Protein AF-A0A5S4T890-F1 (afdb_monomer_lite)

Sequence (167 aa):
SQRSALDNLPEHPVLVKSIVTGDLSRAIASHYGVETVETLTGFKNICGKANEYEVTKAKSYLFGYEESIGFCYGTFVRDKDAVSASMMVVEMAAYYKERGQTLLDVLENIYTTFGYYNERQIALELEGVEGQERIARIMNDFRQRPLKAVADMTLQTTIDFKEGYQE

pLDDT: mean 94.14, std 5.99, range [45.72, 98.25]

Radius of gyration: 19.22 Å; chains: 1; bounding box: 42×39×54 Å

Secondary structure (DSSP, 8-state):
-HHHHTT-PPSSEEEEEETTS-SHHHHHHHHTTPEEEEE-SSHHHHHHHHHHHHHH-S-EEEEEEETTTEEEETTS-SS--HHHHHHHHHHHHHHHHTTT--HHHHHHHHHHHH-------------HHHHHHHHHHHHHHHHHS---EETTEEP-----GGG-S--

Foldseek 3Di:
DVCLVVVNQDPAAEEEEEPQADCLVVLVCVVSVYHYHYFHDDLCGVLVVVVVCVVVVPHFYAWYDYPVQFIDGGNPDSGGDPPVVVVVVVVVQVVVVVVVDGVVNVVVVSCVVRNDTDDDDDDDDADDPVRVVVVVVVVVCCVVPPDQADDPGGDDDDDDCPVHDDD

InterPro domains:
  IPR005846 Alpha-D-phosphohexomutase, alpha/beta/alpha domain III [PF02880] (9-113)
  IPR016055 Alpha-D-phosphohexomutase, alpha/beta/alpha I/II/III [SSF53738] (15-117)

Organism: Streptococcus pyogenes (NCBI:txid1314)

Structure (mmCIF, N/CA/C/O backbone):
data_AF-A0A5S4T890-F1
#
_entry.id   AF-A0A5S4T890-F1
#
loop_
_atom_site.group_PDB
_atom_site.id
_atom_site.type_symbol
_atom_site.label_atom_id
_atom_site.label_alt_id
_atom_site.label_comp_id
_atom_site.label_asym_id
_atom_site.label_entity_id
_atom_site.label_seq_id
_atom_site.pdbx_PDB_ins_code
_atom_site.Cartn_x
_atom_site.Cartn_y
_atom_site.Cartn_z
_atom_site.occupancy
_atom_site.B_iso_or_equiv
_atom_site.auth_seq_id
_atom_site.auth_comp_id
_atom_site.auth_asym_id
_atom_site.auth_atom_id
_atom_site.pdbx_PDB_model_num
ATOM 1 N N . SER A 1 1 ? -14.047 0.512 11.289 1.00 78.38 1 SER A N 1
ATOM 2 C CA . SER A 1 1 ? -12.804 0.781 12.036 1.00 78.38 1 SER A CA 1
ATOM 3 C C . SER A 1 1 ? -13.175 1.559 13.288 1.00 78.38 1 SER A C 1
ATOM 5 O O . SER A 1 1 ? -14.211 2.218 13.276 1.00 78.38 1 SER A O 1
ATOM 7 N N . GLN A 1 2 ? -12.374 1.513 14.359 1.00 86.00 2 GLN A N 1
ATOM 8 C CA . GLN A 1 2 ? -12.662 2.330 15.550 1.00 86.00 2 GLN A CA 1
ATOM 9 C C . GLN A 1 2 ? -12.691 3.824 15.214 1.00 86.00 2 GLN A C 1
ATOM 11 O O . GLN A 1 2 ? -13.539 4.540 15.724 1.00 86.00 2 GLN A O 1
ATOM 16 N N . ARG A 1 3 ? -11.828 4.275 14.293 1.00 87.69 3 ARG A N 1
ATOM 17 C CA . ARG A 1 3 ? -11.800 5.676 13.863 1.00 87.69 3 ARG A CA 1
ATOM 18 C C . ARG A 1 3 ? -13.118 6.153 13.258 1.00 87.69 3 ARG A C 1
ATOM 20 O O . ARG A 1 3 ? -13.605 7.217 13.606 1.00 87.69 3 ARG A O 1
ATOM 27 N N . SER A 1 4 ? -13.713 5.334 12.394 1.00 84.56 4 SER A N 1
ATOM 28 C CA . SER A 1 4 ? -15.032 5.614 11.820 1.00 84.56 4 SER A CA 1
ATOM 29 C C . SER A 1 4 ? -16.146 5.524 12.871 1.00 84.56 4 SER A C 1
ATOM 31 O O . SER A 1 4 ? -17.025 6.374 12.885 1.00 84.56 4 SER A O 1
ATOM 33 N N . ALA A 1 5 ? -16.089 4.555 13.792 1.00 89.06 5 ALA A N 1
ATOM 34 C CA . ALA A 1 5 ? -17.080 4.431 14.868 1.00 89.06 5 ALA A CA 1
ATOM 35 C C . ALA A 1 5 ? -17.029 5.591 15.883 1.00 89.06 5 ALA A C 1
ATOM 37 O O . ALA A 1 5 ? -18.040 5.909 16.501 1.00 89.06 5 ALA A O 1
ATOM 38 N N . LEU A 1 6 ? -15.853 6.199 16.060 1.00 92.31 6 LEU A N 1
ATOM 39 C CA . LEU A 1 6 ? -15.612 7.354 16.927 1.00 92.31 6 LEU A CA 1
ATOM 40 C C . LEU A 1 6 ? -15.678 8.696 16.181 1.00 92.31 6 LEU A C 1
ATOM 42 O O . LEU A 1 6 ? -15.359 9.716 16.782 1.00 92.31 6 LEU A O 1
ATOM 46 N N . ASP A 1 7 ? -16.036 8.684 14.894 1.00 91.19 7 ASP A N 1
ATOM 47 C CA . ASP A 1 7 ? -16.101 9.865 14.024 1.00 91.19 7 ASP A CA 1
ATOM 48 C C . ASP A 1 7 ? -14.831 10.742 14.071 1.00 91.19 7 ASP A C 1
ATOM 50 O O . ASP A 1 7 ? -14.876 11.958 14.239 1.00 91.19 7 ASP A O 1
ATOM 54 N N . ASN A 1 8 ? -13.655 10.104 13.992 1.00 93.12 8 ASN A N 1
ATOM 55 C CA . ASN A 1 8 ? -12.355 10.775 14.135 1.00 93.12 8 ASN A CA 1
ATOM 56 C C . ASN A 1 8 ? -11.380 10.524 12.970 1.00 93.12 8 ASN A C 1
ATOM 58 O O . ASN A 1 8 ? -10.155 10.635 13.124 1.00 93.12 8 ASN A O 1
ATOM 62 N N . LEU A 1 9 ? -11.905 10.154 11.800 1.00 93.38 9 LEU A N 1
ATOM 63 C CA . LEU A 1 9 ? -11.109 10.170 10.576 1.00 93.38 9 LEU A CA 1
ATOM 64 C C . LEU A 1 9 ? -10.761 11.626 10.223 1.00 93.38 9 LEU A C 1
ATOM 66 O O . LEU A 1 9 ? -11.642 12.481 10.267 1.00 93.38 9 LEU A O 1
ATOM 70 N N . PRO A 1 10 ? -9.493 11.929 9.893 1.00 93.75 10 PRO A N 1
ATOM 71 C CA . PRO A 1 10 ? -9.128 13.269 9.457 1.00 93.75 10 PRO A CA 1
ATOM 72 C C . PRO A 1 10 ? -9.729 13.565 8.080 1.00 93.75 10 PRO A C 1
ATOM 74 O O . PRO A 1 10 ? -10.083 12.647 7.340 1.00 93.75 10 PRO A O 1
ATOM 77 N N . GLU A 1 11 ? -9.790 14.845 7.716 1.00 95.00 11 GLU A N 1
ATOM 78 C CA . GLU A 1 11 ? -10.208 15.263 6.377 1.00 95.00 11 GLU A CA 1
ATOM 79 C C . GLU A 1 11 ? -9.247 14.725 5.305 1.00 95.00 11 GLU A C 1
ATOM 81 O O . GLU A 1 11 ? -8.027 14.694 5.496 1.00 95.00 11 GLU A O 1
ATOM 86 N N . HIS A 1 12 ? -9.810 14.294 4.172 1.00 96.88 12 HIS A N 1
ATOM 87 C CA . HIS A 1 12 ? -9.084 13.717 3.032 1.00 96.88 12 HIS A CA 1
ATOM 88 C C . HIS A 1 12 ? -8.062 12.627 3.427 1.00 96.88 12 HIS A C 1
ATOM 90 O O . HIS A 1 12 ? -6.871 12.745 3.113 1.00 96.88 12 HIS A O 1
ATOM 96 N N . PRO A 1 13 ? -8.490 11.571 4.145 1.00 97.56 13 PRO A N 1
ATOM 97 C CA . PRO A 1 13 ? -7.586 10.549 4.648 1.00 97.56 13 PRO A CA 1
ATOM 98 C C . PRO A 1 13 ? -7.054 9.672 3.515 1.00 97.56 13 PRO A C 1
ATOM 100 O O . PRO A 1 13 ? -7.816 9.250 2.642 1.00 97.56 13 PRO A O 1
ATOM 103 N N . VAL A 1 14 ? -5.763 9.332 3.574 1.00 98.25 14 VAL A N 1
ATOM 104 C CA . VAL A 1 14 ? -5.122 8.472 2.573 1.00 98.25 14 VAL A CA 1
ATOM 105 C C . VAL A 1 14 ? -4.350 7.297 3.163 1.00 98.25 14 VAL A C 1
ATOM 107 O O . VAL A 1 14 ? -3.616 7.421 4.148 1.00 98.25 14 VAL A O 1
ATOM 110 N N . LEU A 1 15 ? -4.504 6.156 2.498 1.00 98.06 15 LEU A N 1
ATOM 111 C CA . LEU A 1 15 ? -3.671 4.965 2.586 1.00 98.06 15 LEU A CA 1
ATOM 112 C C . LEU A 1 15 ? -2.679 4.990 1.417 1.00 98.06 15 LEU A C 1
ATOM 114 O O . LEU A 1 15 ? -3.107 5.146 0.278 1.00 98.06 15 LEU A O 1
ATOM 118 N N . VAL A 1 16 ? -1.384 4.797 1.664 1.00 98.00 16 VAL A N 1
ATOM 119 C CA . VAL A 1 16 ? -0.361 4.795 0.605 1.00 98.00 16 VAL A CA 1
ATOM 120 C C . VAL A 1 16 ? 0.307 3.422 0.492 1.00 98.00 16 VAL A C 1
ATOM 122 O O . VAL A 1 16 ? 0.874 2.933 1.463 1.00 98.00 16 VAL A O 1
ATOM 125 N N . LYS A 1 17 ? 0.279 2.777 -0.674 1.00 97.31 17 LYS A N 1
ATOM 126 C CA . LYS A 1 17 ? 0.890 1.446 -0.884 1.00 97.31 17 LYS A CA 1
ATOM 127 C C . LYS A 1 17 ? 1.741 1.386 -2.147 1.00 97.31 17 LYS A C 1
ATOM 129 O O . LYS A 1 17 ? 1.572 2.206 -3.047 1.00 97.31 17 LYS A O 1
ATOM 134 N N . SER A 1 18 ? 2.649 0.413 -2.238 1.00 95.19 18 SER A N 1
ATOM 135 C CA . SER A 1 18 ? 3.345 0.159 -3.505 1.00 95.19 18 SER A CA 1
ATOM 136 C C . SER A 1 18 ? 2.385 -0.428 -4.551 1.00 95.19 18 SER A C 1
ATOM 138 O O . SER A 1 18 ? 1.435 -1.135 -4.212 1.00 95.19 18 SER A O 1
ATOM 140 N N . ILE A 1 19 ? 2.668 -0.189 -5.832 1.00 93.25 19 ILE A N 1
ATOM 141 C CA . ILE A 1 19 ? 1.928 -0.763 -6.976 1.00 93.25 19 ILE A CA 1
ATOM 142 C C . ILE A 1 19 ? 1.965 -2.300 -7.049 1.00 93.25 19 ILE A C 1
ATOM 144 O O . ILE A 1 19 ? 1.172 -2.901 -7.763 1.00 93.25 19 ILE A O 1
ATOM 148 N N . VAL A 1 20 ? 2.900 -2.944 -6.346 1.00 92.88 20 VAL A N 1
ATOM 149 C CA . VAL A 1 20 ? 3.022 -4.413 -6.284 1.00 92.88 20 VAL A CA 1
ATOM 150 C C . VAL A 1 20 ? 2.424 -4.993 -5.000 1.00 92.88 20 VAL A C 1
ATOM 152 O O . VAL A 1 20 ? 2.406 -6.208 -4.823 1.00 92.88 20 VAL A O 1
ATOM 155 N N . THR A 1 21 ? 1.922 -4.138 -4.105 1.00 95.25 21 THR A N 1
ATOM 156 C CA . THR A 1 21 ? 1.217 -4.564 -2.899 1.00 95.25 21 THR A CA 1
ATOM 157 C C . THR A 1 21 ? -0.208 -4.986 -3.231 1.00 95.25 21 THR A C 1
ATOM 159 O O . THR A 1 21 ? -0.844 -4.424 -4.117 1.00 95.25 21 THR A O 1
ATOM 162 N N . GLY A 1 22 ? -0.732 -5.938 -2.469 1.00 93.88 22 GLY A N 1
ATOM 163 C CA . GLY A 1 22 ? -2.096 -6.436 -2.557 1.00 93.88 22 GLY A CA 1
ATOM 164 C C . GLY A 1 22 ? -3.236 -5.433 -2.445 1.00 93.88 22 GLY A C 1
ATOM 165 O O . GLY A 1 22 ? -3.096 -4.377 -1.823 1.00 93.88 22 GLY A O 1
ATOM 166 N N . ASP A 1 23 ? -4.396 -5.775 -3.009 1.00 95.25 23 ASP A N 1
ATOM 167 C CA . ASP A 1 23 ? -5.554 -4.873 -3.151 1.00 95.25 23 ASP A CA 1
ATOM 168 C C . ASP A 1 23 ? -6.643 -5.015 -2.083 1.00 95.25 23 ASP A C 1
ATOM 170 O O . ASP A 1 23 ? -7.560 -4.190 -2.034 1.00 95.25 23 ASP A O 1
ATOM 174 N N . LEU A 1 24 ? -6.518 -5.972 -1.159 1.00 96.81 24 LEU A N 1
ATOM 175 C CA . LEU A 1 24 ? -7.442 -6.086 -0.025 1.00 96.81 24 LEU A CA 1
ATOM 176 C C . LEU A 1 24 ? -7.522 -4.777 0.779 1.00 96.81 24 LEU A C 1
ATOM 178 O O . LEU A 1 24 ? -8.602 -4.332 1.167 1.00 96.81 24 LEU A O 1
ATOM 182 N N . SER A 1 25 ? -6.385 -4.114 0.997 1.00 95.94 25 SER A N 1
ATOM 183 C CA . SER A 1 25 ? -6.347 -2.848 1.735 1.00 95.94 25 SER A CA 1
ATOM 184 C C . SER A 1 25 ? -7.070 -1.709 1.020 1.00 95.94 25 SER A C 1
ATOM 186 O O . SER A 1 25 ? -7.667 -0.877 1.698 1.00 95.94 25 SER A O 1
ATOM 188 N N . ARG A 1 26 ? -7.091 -1.693 -0.322 1.00 97.12 26 ARG A N 1
ATOM 189 C CA . ARG A 1 26 ? -7.860 -0.721 -1.111 1.00 97.12 26 ARG A CA 1
ATOM 190 C C . ARG A 1 26 ? -9.354 -0.910 -0.893 1.00 97.12 26 ARG A C 1
ATOM 192 O O . ARG A 1 26 ? -10.065 0.078 -0.707 1.00 97.12 26 ARG A O 1
ATOM 199 N N . ALA A 1 27 ? -9.831 -2.155 -0.908 1.00 97.56 27 ALA A N 1
ATOM 200 C CA . ALA A 1 27 ? -11.237 -2.461 -0.655 1.00 97.56 27 ALA A CA 1
ATOM 201 C C . ALA A 1 27 ? -11.652 -2.027 0.761 1.00 97.56 27 ALA A C 1
ATOM 203 O O . ALA A 1 27 ? -12.669 -1.351 0.929 1.00 97.56 27 ALA A O 1
ATOM 204 N N . ILE A 1 28 ? -10.810 -2.321 1.759 1.00 97.19 28 ILE A N 1
ATOM 205 C CA . ILE A 1 28 ? -11.009 -1.879 3.146 1.00 97.19 28 ILE A CA 1
ATOM 206 C C . ILE A 1 28 ? -11.019 -0.345 3.236 1.00 97.19 28 ILE A C 1
ATOM 208 O O . ILE A 1 28 ? -11.933 0.226 3.827 1.00 97.19 28 ILE A O 1
ATOM 212 N N . ALA A 1 29 ? -10.022 0.334 2.663 1.00 97.19 29 ALA A N 1
ATOM 213 C CA . ALA A 1 29 ? -9.900 1.790 2.699 1.00 97.19 29 ALA A CA 1
ATOM 214 C C . ALA A 1 29 ? -11.120 2.471 2.063 1.00 97.19 29 ALA A C 1
ATOM 216 O O . ALA A 1 29 ? -11.751 3.318 2.697 1.00 97.19 29 ALA A O 1
ATOM 217 N N . SER A 1 30 ? -11.515 2.016 0.872 1.00 97.12 30 SER A N 1
ATOM 218 C CA . SER A 1 30 ? -12.663 2.551 0.129 1.00 97.12 30 SER A CA 1
ATOM 219 C C . SER A 1 30 ? -13.963 2.433 0.924 1.00 97.12 30 SER A C 1
ATOM 221 O O . SER A 1 30 ? -14.745 3.380 0.970 1.00 97.12 30 SER A O 1
ATOM 223 N N . HIS A 1 31 ? -14.176 1.308 1.614 1.00 96.81 31 HIS A N 1
ATOM 224 C CA . HIS A 1 31 ? -15.349 1.110 2.468 1.00 96.81 31 HIS A CA 1
ATOM 225 C C . HIS A 1 31 ? -15.441 2.127 3.617 1.00 96.81 31 HIS A C 1
ATOM 227 O O . HIS A 1 31 ? -16.539 2.504 4.015 1.00 96.81 31 HIS A O 1
ATOM 233 N N . TYR A 1 32 ? -14.303 2.595 4.136 1.00 96.50 32 TYR A N 1
ATOM 234 C CA . TYR A 1 32 ? -14.244 3.601 5.201 1.00 96.50 32 TYR A CA 1
ATOM 235 C C . TYR A 1 32 ? -14.044 5.036 4.690 1.00 96.50 32 TYR A C 1
ATOM 237 O O . TYR A 1 32 ? -13.746 5.918 5.492 1.00 96.50 32 TYR A O 1
ATOM 245 N N . GLY A 1 33 ? -14.186 5.283 3.383 1.00 96.19 33 GLY A N 1
ATOM 246 C CA . GLY A 1 33 ? -13.996 6.616 2.801 1.00 96.19 33 GLY A CA 1
ATOM 247 C C . GLY A 1 33 ? -12.541 7.100 2.808 1.00 96.19 33 GLY A C 1
ATOM 248 O O . GLY A 1 33 ? -12.295 8.302 2.794 1.00 96.19 33 GLY A O 1
ATOM 249 N N . VAL A 1 34 ? -11.578 6.176 2.855 1.00 97.81 34 VAL A N 1
ATOM 250 C CA . VAL A 1 34 ? -10.140 6.459 2.781 1.00 97.81 34 VAL A CA 1
ATOM 251 C C . VAL A 1 34 ? -9.661 6.229 1.352 1.00 97.81 34 VAL A C 1
ATOM 253 O O . VAL A 1 34 ? -9.834 5.145 0.793 1.00 97.81 34 VAL A O 1
ATOM 256 N N . GLU A 1 35 ? -9.033 7.238 0.755 1.00 97.94 35 GLU A N 1
ATOM 257 C CA . GLU A 1 35 ? -8.463 7.118 -0.586 1.00 97.94 35 GLU A CA 1
ATOM 258 C C . GLU A 1 35 ? -7.196 6.251 -0.544 1.00 97.94 35 GLU A C 1
ATOM 260 O O . GLU A 1 35 ? -6.380 6.352 0.372 1.00 97.94 35 GLU A O 1
ATOM 265 N N . THR A 1 36 ? -7.013 5.394 -1.549 1.00 98.19 36 THR A N 1
ATOM 266 C CA . THR A 1 36 ? -5.769 4.636 -1.724 1.00 98.19 36 THR A CA 1
ATOM 267 C C . THR A 1 36 ? -4.901 5.305 -2.780 1.00 98.19 36 THR A C 1
ATOM 269 O O . THR A 1 36 ? -5.291 5.373 -3.941 1.00 98.19 36 THR A O 1
ATOM 272 N N . VAL A 1 37 ? -3.715 5.751 -2.380 1.00 97.25 37 VAL A N 1
ATOM 273 C CA . VAL A 1 37 ? -2.677 6.298 -3.256 1.00 97.25 37 VAL A CA 1
ATOM 274 C C . VAL A 1 37 ? -1.623 5.222 -3.492 1.00 97.25 37 VAL A C 1
ATOM 276 O O . VAL A 1 37 ? -1.148 4.581 -2.555 1.00 97.25 37 VAL A O 1
ATOM 279 N N . GLU A 1 38 ? -1.235 5.026 -4.744 1.00 95.69 38 GLU A N 1
ATOM 280 C CA . GLU A 1 38 ? -0.190 4.072 -5.106 1.00 95.69 38 GLU A CA 1
ATOM 281 C C . GLU A 1 38 ? 1.106 4.765 -5.504 1.00 95.69 38 GLU A C 1
ATOM 283 O O . GLU A 1 38 ? 1.103 5.822 -6.130 1.00 95.69 38 GLU A O 1
ATOM 288 N N . THR A 1 39 ? 2.230 4.144 -5.157 1.00 94.75 39 THR A N 1
ATOM 289 C CA . THR A 1 39 ? 3.563 4.622 -5.526 1.00 94.75 39 THR A CA 1
ATOM 290 C C . THR A 1 39 ? 4.420 3.494 -6.091 1.00 94.75 39 THR A C 1
ATOM 292 O O . THR A 1 39 ? 4.156 2.314 -5.859 1.00 94.75 39 THR A O 1
ATOM 295 N N . LEU A 1 40 ? 5.513 3.837 -6.780 1.00 93.62 40 LEU A N 1
ATOM 296 C CA . LEU A 1 40 ? 6.564 2.860 -7.083 1.00 93.62 40 LEU A CA 1
ATOM 297 C C . LEU A 1 40 ? 7.127 2.245 -5.792 1.00 93.62 40 LEU A C 1
ATOM 299 O O . LEU A 1 40 ? 7.062 2.856 -4.718 1.00 93.62 40 LEU A O 1
ATOM 303 N N . THR A 1 41 ? 7.720 1.058 -5.912 1.00 92.31 41 THR A N 1
ATOM 304 C CA . THR A 1 41 ? 8.400 0.382 -4.801 1.00 92.31 41 THR A CA 1
ATOM 305 C C . THR A 1 41 ? 9.517 1.239 -4.205 1.00 92.31 41 THR A C 1
ATOM 307 O O . THR A 1 41 ? 10.213 1.991 -4.897 1.00 92.31 41 THR A O 1
ATOM 310 N N . GLY A 1 42 ? 9.684 1.124 -2.892 1.00 93.00 42 GLY A N 1
ATOM 311 C CA . GLY A 1 42 ? 10.604 1.897 -2.076 1.00 93.00 42 GLY A CA 1
ATOM 312 C C . GLY A 1 42 ? 9.871 2.867 -1.153 1.00 93.00 42 GLY A C 1
ATOM 313 O O . GLY A 1 42 ? 9.184 3.788 -1.596 1.00 93.00 42 GLY A O 1
ATOM 314 N N . PHE A 1 43 ? 10.126 2.735 0.150 1.00 93.19 43 PHE A N 1
ATOM 315 C CA . PHE A 1 43 ? 9.512 3.559 1.198 1.00 93.19 43 PHE A CA 1
ATOM 316 C C . PHE A 1 43 ? 9.760 5.065 1.058 1.00 93.19 43 PHE A C 1
ATOM 318 O O . PHE A 1 43 ? 8.948 5.866 1.512 1.00 93.19 43 PHE A O 1
ATO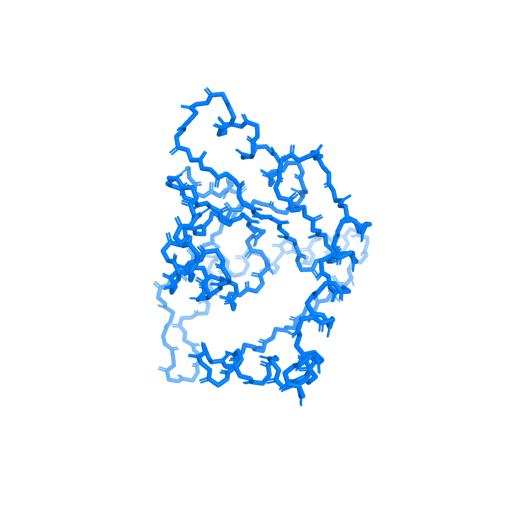M 325 N N . LYS A 1 44 ? 10.819 5.465 0.344 1.00 94.38 44 LYS A N 1
ATOM 326 C CA . LYS A 1 44 ? 11.045 6.865 -0.041 1.00 94.38 44 LYS A CA 1
ATOM 327 C C . LYS A 1 44 ? 9.859 7.468 -0.804 1.00 94.38 44 LYS A C 1
ATOM 329 O O . LYS A 1 44 ? 9.579 8.647 -0.633 1.00 94.38 44 LYS A O 1
ATOM 334 N N . ASN A 1 45 ? 9.157 6.676 -1.619 1.00 95.06 45 ASN A N 1
ATOM 335 C CA . ASN A 1 45 ? 8.020 7.153 -2.402 1.00 95.06 45 ASN A CA 1
ATOM 336 C C . ASN A 1 45 ? 6.769 7.266 -1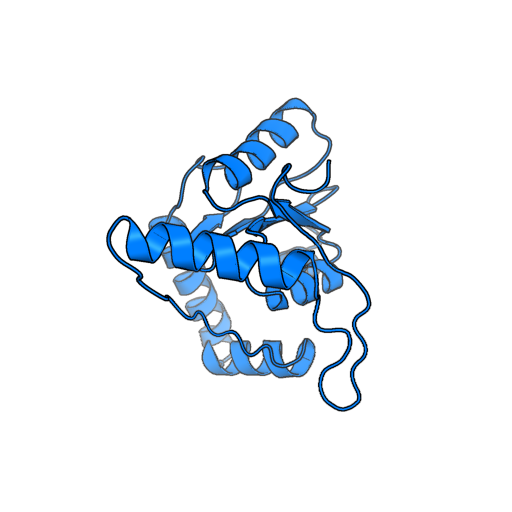.516 1.00 95.06 45 ASN A C 1
ATOM 338 O O . ASN A 1 45 ? 6.061 8.268 -1.579 1.00 95.06 45 ASN A O 1
ATOM 342 N N . ILE A 1 46 ? 6.557 6.290 -0.626 1.00 96.38 46 ILE A N 1
ATOM 343 C CA . ILE A 1 46 ? 5.459 6.284 0.354 1.00 96.38 46 ILE A CA 1
ATOM 344 C C . ILE A 1 46 ? 5.596 7.466 1.326 1.00 96.38 46 ILE A C 1
ATOM 346 O O . ILE A 1 46 ? 4.700 8.303 1.432 1.00 96.38 46 ILE A O 1
ATOM 350 N N . CYS A 1 47 ? 6.742 7.593 1.998 1.00 96.44 47 CYS A N 1
ATOM 351 C CA . CYS A 1 47 ? 7.004 8.702 2.917 1.00 96.44 47 CYS A CA 1
ATOM 352 C C . CYS A 1 47 ? 7.175 10.041 2.183 1.00 96.44 47 CYS A C 1
ATOM 354 O O . CYS A 1 47 ? 6.910 11.093 2.762 1.00 96.44 47 CYS A O 1
ATOM 356 N N . GLY A 1 48 ? 7.555 10.015 0.902 1.00 96.56 48 GLY A N 1
ATOM 357 C CA . GLY A 1 48 ? 7.537 11.182 0.023 1.00 96.56 48 GLY A CA 1
ATOM 358 C C . GLY A 1 48 ? 6.140 11.792 -0.092 1.00 96.56 48 GLY A C 1
ATOM 359 O O . GLY A 1 48 ? 6.005 13.004 0.051 1.00 96.56 48 GLY A O 1
ATOM 360 N N . LYS A 1 49 ? 5.094 10.964 -0.228 1.00 96.81 49 LYS A N 1
ATOM 361 C CA . LYS A 1 49 ? 3.698 11.430 -0.189 1.00 96.81 49 LYS A CA 1
ATOM 362 C C . LYS A 1 49 ? 3.312 12.009 1.169 1.00 96.81 49 LYS A C 1
ATOM 364 O O . LYS A 1 49 ? 2.685 13.060 1.217 1.00 96.81 49 LYS A O 1
ATOM 369 N N . ALA A 1 50 ? 3.745 11.400 2.274 1.00 96.12 50 ALA A N 1
ATOM 370 C CA . ALA A 1 50 ? 3.526 11.985 3.601 1.00 96.12 50 ALA A CA 1
ATOM 371 C C . ALA A 1 50 ? 4.144 13.396 3.721 1.00 96.12 50 ALA A C 1
ATOM 373 O O . ALA A 1 50 ? 3.482 14.310 4.208 1.00 96.12 50 ALA A O 1
ATOM 374 N N . ASN A 1 51 ? 5.370 13.592 3.221 1.00 96.69 51 ASN A N 1
ATOM 375 C CA . ASN A 1 51 ? 6.032 14.904 3.189 1.00 96.69 51 ASN A CA 1
ATOM 376 C C . ASN A 1 51 ? 5.297 15.908 2.285 1.00 96.69 51 ASN A C 1
ATOM 378 O O . ASN A 1 51 ? 5.094 17.057 2.672 1.00 96.69 51 ASN A O 1
ATOM 382 N N . GLU A 1 52 ? 4.884 15.479 1.088 1.00 97.12 52 GLU A N 1
ATOM 383 C CA . GLU A 1 52 ? 4.102 16.291 0.147 1.00 97.12 52 GLU A CA 1
ATOM 384 C C . GLU A 1 52 ? 2.818 16.809 0.811 1.00 97.12 52 GLU A C 1
ATOM 386 O O . GLU A 1 52 ? 2.510 18.001 0.758 1.00 97.12 52 GLU A O 1
ATOM 391 N N . TYR A 1 53 ? 2.088 15.929 1.493 1.00 97.38 53 TYR A N 1
ATOM 392 C CA . TYR A 1 53 ? 0.818 16.254 2.139 1.00 97.38 53 TYR A CA 1
ATOM 393 C C . TYR A 1 53 ? 0.979 17.098 3.402 1.00 97.38 53 TYR A C 1
ATOM 395 O O . TYR A 1 53 ? 0.129 17.935 3.703 1.00 97.38 53 TYR A O 1
ATOM 403 N N . GLU A 1 54 ? 2.103 16.966 4.104 1.00 95.12 54 GLU A N 1
ATOM 404 C CA . GLU A 1 54 ? 2.428 17.828 5.235 1.00 95.12 54 GLU A CA 1
ATOM 405 C C . GLU A 1 54 ? 2.622 19.293 4.817 1.00 95.12 54 GLU A C 1
ATOM 407 O O . GLU A 1 54 ? 2.199 20.190 5.551 1.00 95.12 54 GLU A O 1
ATOM 412 N N . VAL A 1 55 ? 3.203 19.541 3.640 1.00 97.25 55 VAL A N 1
ATOM 413 C CA . VAL A 1 55 ? 3.402 20.892 3.091 1.00 97.25 55 VAL A CA 1
ATOM 414 C C . VAL A 1 55 ? 2.130 21.416 2.430 1.00 97.25 55 VAL A C 1
ATOM 416 O O . VAL A 1 55 ? 1.690 22.524 2.725 1.00 97.25 55 VAL A O 1
ATOM 419 N N . THR A 1 56 ? 1.535 20.624 1.537 1.00 97.75 56 THR A N 1
ATOM 420 C CA . THR A 1 56 ? 0.393 21.054 0.711 1.00 97.75 56 THR A CA 1
ATOM 421 C C . THR A 1 56 ? -0.920 21.114 1.482 1.00 97.75 56 THR A C 1
ATOM 423 O O . THR A 1 56 ? -1.831 21.819 1.059 1.00 97.75 56 THR A O 1
ATOM 426 N N . LYS A 1 57 ? -1.037 20.363 2.587 1.00 96.81 57 LYS A N 1
ATOM 427 C CA . LYS A 1 57 ? -2.282 20.158 3.349 1.00 96.81 57 LYS A CA 1
ATOM 428 C C . LYS A 1 57 ? -3.439 19.597 2.516 1.00 96.81 57 LYS A C 1
ATOM 430 O O . LYS A 1 57 ? -4.583 19.656 2.947 1.00 96.81 57 LYS A O 1
ATOM 435 N N . ALA A 1 58 ? -3.152 19.030 1.343 1.00 96.94 58 ALA A N 1
ATOM 436 C CA . ALA A 1 58 ? -4.179 18.521 0.439 1.00 96.94 58 ALA A CA 1
ATOM 437 C C . ALA A 1 58 ? -4.837 17.228 0.951 1.00 96.94 58 ALA A C 1
ATOM 439 O O . ALA A 1 58 ? -5.985 16.946 0.620 1.00 96.94 58 ALA A O 1
ATOM 440 N N . LYS A 1 59 ? -4.090 16.425 1.718 1.00 97.75 59 LYS A N 1
ATOM 441 C CA . LYS A 1 59 ? -4.453 15.070 2.150 1.00 97.75 59 LYS A CA 1
ATOM 442 C C . LYS A 1 59 ? -3.910 14.786 3.551 1.00 97.75 59 LYS A C 1
ATOM 444 O O . LYS A 1 59 ? -2.946 15.411 3.990 1.00 97.75 59 LYS A O 1
ATOM 449 N N . SER A 1 60 ? -4.488 13.800 4.227 1.00 97.44 60 SER A N 1
ATOM 450 C CA . SER A 1 60 ? -4.064 13.350 5.555 1.00 97.44 60 SER A CA 1
ATOM 451 C C . SER A 1 60 ? -3.528 11.924 5.493 1.00 97.44 60 SER A C 1
ATOM 453 O O . SER A 1 60 ? -4.292 10.962 5.412 1.00 97.44 60 SER A O 1
ATOM 455 N N . TYR A 1 61 ? -2.203 11.771 5.537 1.00 97.75 61 TYR A N 1
ATOM 456 C CA . TYR A 1 61 ? -1.560 10.456 5.551 1.00 97.75 61 TYR A CA 1
ATOM 457 C C . TYR A 1 61 ? -1.934 9.672 6.818 1.00 97.75 61 TYR A C 1
ATOM 459 O O . TYR A 1 61 ? -1.638 10.107 7.932 1.00 97.75 61 TYR A O 1
ATOM 467 N N . LEU A 1 62 ? -2.554 8.501 6.651 1.00 95.94 62 LEU A N 1
ATOM 468 C CA . LEU A 1 62 ? -2.924 7.618 7.761 1.00 95.94 62 LEU A CA 1
ATOM 469 C C . LEU A 1 62 ? -1.962 6.452 7.932 1.00 95.94 62 LEU A C 1
ATOM 471 O O . LEU A 1 62 ? -1.555 6.119 9.046 1.00 95.94 62 LEU A O 1
ATOM 475 N N . PHE A 1 63 ? -1.656 5.784 6.831 1.00 95.88 63 PHE A N 1
ATOM 476 C CA . PHE A 1 63 ? -0.924 4.534 6.844 1.00 95.88 63 PHE A CA 1
ATOM 477 C C . PHE A 1 63 ? -0.267 4.333 5.497 1.00 95.88 63 PHE A C 1
ATOM 479 O O . PHE A 1 63 ? -0.837 4.689 4.465 1.00 95.88 63 PHE A O 1
ATOM 486 N N . GLY A 1 64 ? 0.895 3.703 5.505 1.00 97.25 64 GLY A N 1
ATOM 487 C CA . GLY A 1 64 ? 1.477 3.236 4.271 1.00 97.25 64 GLY A CA 1
ATOM 488 C C . GLY A 1 64 ? 2.357 2.031 4.461 1.00 97.25 64 GLY A C 1
ATOM 489 O O . GLY A 1 64 ? 2.937 1.827 5.531 1.00 97.25 64 GLY A O 1
ATOM 490 N N . TYR A 1 65 ? 2.365 1.181 3.442 1.00 97.38 65 TYR A N 1
ATOM 491 C CA . TYR A 1 65 ? 2.973 -0.128 3.556 1.00 97.38 65 TYR A CA 1
ATOM 492 C C . TYR A 1 65 ? 3.347 -0.755 2.213 1.00 97.38 65 TYR A C 1
ATOM 494 O O . TYR A 1 65 ? 2.873 -0.350 1.152 1.00 97.38 65 TYR A O 1
ATOM 502 N N . GLU A 1 66 ? 4.214 -1.756 2.294 1.00 96.56 66 GLU A N 1
ATOM 503 C CA . GLU A 1 66 ? 4.635 -2.602 1.182 1.00 96.56 66 GLU A CA 1
ATOM 504 C C . GLU A 1 66 ? 4.398 -4.075 1.527 1.00 96.56 66 GLU A C 1
ATOM 506 O O . GLU A 1 66 ? 4.468 -4.474 2.692 1.00 96.56 66 GLU A O 1
ATOM 511 N N . GLU A 1 67 ? 4.210 -4.900 0.502 1.00 93.38 67 GLU A N 1
ATOM 512 C CA . GLU A 1 67 ? 4.144 -6.361 0.582 1.00 93.38 67 GLU A CA 1
ATOM 513 C C . GLU A 1 67 ? 5.400 -6.981 1.209 1.00 93.38 67 GLU A C 1
ATOM 515 O O . GLU A 1 67 ? 5.334 -8.023 1.856 1.00 93.38 67 GLU A O 1
ATOM 520 N N . SER A 1 68 ? 6.538 -6.289 1.100 1.00 92.38 68 SER A N 1
ATOM 521 C CA . SER A 1 68 ? 7.828 -6.658 1.692 1.00 92.38 68 SER A CA 1
ATOM 522 C C . SER A 1 68 ? 7.931 -6.383 3.205 1.00 92.38 68 SER A C 1
ATOM 524 O O . SER A 1 68 ? 9.021 -6.136 3.724 1.00 92.38 68 SER A O 1
ATOM 526 N N . ILE A 1 69 ? 6.805 -6.432 3.931 1.00 92.12 69 ILE A N 1
ATOM 527 C CA . ILE A 1 69 ? 6.723 -6.294 5.401 1.00 92.12 69 ILE A CA 1
ATOM 528 C C . ILE A 1 69 ? 7.201 -4.905 5.881 1.00 92.12 69 ILE A C 1
ATOM 530 O O . ILE A 1 69 ? 7.752 -4.735 6.967 1.00 92.12 69 ILE A O 1
ATOM 534 N N . GLY A 1 70 ? 7.009 -3.874 5.056 1.00 95.06 70 GLY A N 1
ATOM 535 C CA . GLY A 1 70 ? 7.292 -2.489 5.429 1.00 95.06 70 GLY A CA 1
ATOM 536 C C . GLY A 1 70 ? 6.020 -1.769 5.834 1.00 95.06 70 GLY A C 1
ATOM 537 O O . GLY A 1 70 ? 5.100 -1.731 5.034 1.00 95.06 70 GLY A O 1
ATOM 538 N N . PHE A 1 71 ? 5.974 -1.160 7.020 1.00 96.62 71 PHE A N 1
ATOM 539 C CA . PHE A 1 71 ? 4.799 -0.436 7.520 1.00 96.62 71 PHE A CA 1
ATOM 540 C C . PHE A 1 71 ? 5.206 0.901 8.144 1.00 96.62 71 PHE A C 1
ATOM 542 O O . PHE A 1 71 ? 6.195 0.959 8.868 1.00 96.62 71 PHE A O 1
ATOM 549 N N . CYS A 1 72 ? 4.436 1.962 7.907 1.00 96.06 72 CYS A N 1
ATOM 550 C CA . CYS A 1 72 ? 4.544 3.241 8.608 1.00 96.06 72 CYS A CA 1
ATOM 551 C C . CYS A 1 72 ? 3.152 3.754 8.945 1.00 96.06 72 CYS A C 1
ATOM 553 O O . CYS A 1 72 ? 2.377 4.153 8.069 1.00 96.06 72 CYS A O 1
ATOM 555 N N . TYR A 1 73 ? 2.854 3.740 10.239 1.00 94.19 73 TYR A N 1
ATOM 556 C CA . TYR A 1 73 ? 1.615 4.256 10.789 1.00 94.19 73 TYR A CA 1
ATOM 557 C C . TYR A 1 73 ? 1.743 5.731 11.135 1.00 94.19 73 TYR A C 1
ATOM 559 O O . TYR A 1 73 ? 2.628 6.125 11.893 1.00 94.19 73 TYR A O 1
ATOM 567 N N . GLY A 1 74 ? 0.834 6.539 10.592 1.00 93.19 74 GLY A N 1
ATOM 568 C CA . GLY A 1 74 ? 0.840 7.981 10.771 1.00 93.19 74 GLY A CA 1
ATOM 569 C C . GLY A 1 74 ? 2.139 8.633 10.298 1.00 93.19 74 GLY A C 1
ATOM 570 O O . GLY A 1 74 ? 2.857 8.120 9.444 1.00 93.19 74 GLY A O 1
ATOM 571 N N . THR A 1 75 ? 2.430 9.796 10.867 1.00 94.00 75 THR A N 1
ATOM 572 C CA . THR A 1 75 ? 3.524 10.673 10.436 1.00 94.00 75 THR A CA 1
ATOM 573 C C . THR A 1 75 ? 4.603 10.836 11.508 1.00 94.00 75 THR A C 1
ATOM 575 O O . THR A 1 75 ? 5.333 11.826 11.492 1.00 94.00 75 THR A O 1
ATOM 578 N N . PHE A 1 76 ? 4.719 9.898 12.452 1.00 92.44 76 PHE A N 1
ATOM 579 C CA . PHE A 1 76 ? 5.706 9.973 13.541 1.00 92.44 76 PHE A CA 1
ATOM 580 C C . PHE A 1 76 ? 7.139 9.760 13.048 1.00 92.44 76 PHE A C 1
ATOM 582 O O . PHE A 1 76 ? 8.076 10.362 13.564 1.00 92.44 76 PHE A O 1
ATOM 589 N N . VAL A 1 77 ? 7.293 8.930 12.018 1.00 93.56 77 VAL A N 1
ATOM 590 C CA . VAL A 1 77 ? 8.564 8.643 11.355 1.00 93.56 77 VAL A CA 1
ATOM 591 C C . VAL A 1 77 ? 8.417 8.813 9.841 1.00 93.56 77 VAL A C 1
ATOM 593 O O . VAL A 1 77 ? 7.312 8.968 9.315 1.00 93.56 77 VAL A O 1
ATOM 596 N N . ARG A 1 78 ? 9.541 8.827 9.122 1.00 94.31 78 ARG A N 1
ATOM 597 C CA . ARG A 1 78 ? 9.593 8.817 7.649 1.00 94.31 78 ARG A CA 1
ATOM 598 C C . ARG A 1 78 ? 10.349 7.588 7.149 1.00 94.31 78 ARG A C 1
ATOM 600 O O . ARG A 1 78 ? 11.181 7.689 6.255 1.00 94.31 78 ARG A O 1
ATOM 607 N N . ASP A 1 79 ? 10.079 6.450 7.781 1.00 94.62 79 ASP A N 1
ATOM 608 C CA . ASP A 1 79 ? 10.685 5.162 7.461 1.00 94.62 79 ASP A CA 1
ATOM 609 C C . ASP A 1 79 ? 9.770 4.009 7.909 1.00 94.62 79 ASP A C 1
ATOM 611 O O . ASP A 1 79 ? 8.740 4.232 8.551 1.00 94.62 79 ASP A O 1
ATOM 615 N N . LYS A 1 80 ? 10.148 2.773 7.576 1.00 94.88 80 LYS A N 1
ATOM 616 C CA . LYS A 1 80 ? 9.527 1.554 8.095 1.00 94.88 80 LYS A CA 1
ATOM 617 C C . LYS A 1 80 ? 9.681 1.517 9.617 1.00 94.88 80 LYS A C 1
ATOM 619 O O . LYS A 1 80 ? 10.783 1.644 10.142 1.00 94.88 80 LYS A O 1
ATOM 624 N N . ASP A 1 81 ? 8.582 1.272 10.321 1.00 95.12 81 ASP A N 1
ATOM 625 C CA . ASP A 1 81 ? 8.546 1.192 11.779 1.00 95.12 81 ASP A CA 1
ATOM 626 C C . ASP A 1 81 ? 7.852 -0.089 12.240 1.00 95.12 81 ASP A C 1
ATOM 628 O O . ASP A 1 81 ? 6.642 -0.151 12.481 1.00 95.12 81 ASP A O 1
ATOM 632 N N . ALA A 1 82 ? 8.665 -1.135 12.378 1.00 94.81 82 ALA A N 1
ATOM 633 C CA . ALA A 1 82 ? 8.221 -2.417 12.901 1.00 94.81 82 ALA A CA 1
ATOM 634 C C . ALA A 1 82 ? 7.824 -2.342 14.385 1.00 94.81 82 ALA A C 1
ATOM 636 O O . ALA A 1 82 ? 6.992 -3.134 14.825 1.00 94.81 82 ALA A O 1
ATOM 637 N N . VAL A 1 83 ? 8.376 -1.399 15.159 1.00 95.31 83 VAL A N 1
ATOM 638 C CA . VAL A 1 83 ? 8.071 -1.265 16.590 1.00 95.31 83 VAL A CA 1
ATOM 639 C C . VAL A 1 83 ? 6.640 -0.767 16.751 1.00 95.31 83 VAL A C 1
ATOM 641 O O . VAL A 1 83 ? 5.831 -1.440 17.393 1.00 95.31 83 VAL A O 1
ATOM 644 N N . SER A 1 84 ? 6.286 0.335 16.087 1.00 94.56 84 SER A N 1
ATOM 645 C CA . SER A 1 84 ? 4.912 0.848 16.084 1.00 94.56 84 SER A CA 1
ATOM 646 C C . SER A 1 84 ? 3.934 -0.147 15.458 1.00 94.56 84 SER A C 1
ATOM 648 O O . SER A 1 84 ? 2.850 -0.362 16.000 1.00 94.56 84 SER A O 1
ATOM 650 N N . ALA A 1 85 ? 4.321 -0.818 14.365 1.00 94.81 85 ALA A N 1
ATOM 651 C CA . ALA A 1 85 ? 3.497 -1.866 13.763 1.00 94.81 85 ALA A CA 1
ATOM 652 C C . ALA A 1 85 ? 3.207 -3.013 14.741 1.00 94.81 85 ALA A C 1
ATOM 654 O O . ALA A 1 85 ? 2.057 -3.433 14.876 1.00 94.81 85 ALA A O 1
ATOM 655 N N . SER A 1 86 ? 4.223 -3.476 15.475 1.00 96.06 86 SER A N 1
ATOM 656 C CA . SER A 1 86 ? 4.057 -4.530 16.476 1.00 96.06 86 SER A CA 1
ATOM 657 C C . SER A 1 86 ? 3.126 -4.099 17.611 1.00 96.06 86 SER A C 1
ATOM 659 O O . SER A 1 86 ? 2.253 -4.869 18.011 1.00 96.06 86 SER A O 1
ATOM 661 N N . MET A 1 87 ? 3.239 -2.848 18.067 1.00 96.25 87 MET A N 1
ATOM 662 C CA . MET A 1 87 ? 2.391 -2.311 19.127 1.00 96.25 87 MET A CA 1
ATOM 663 C C . MET A 1 87 ? 0.924 -2.242 18.693 1.00 96.25 87 MET A C 1
ATOM 665 O O . MET A 1 87 ? 0.051 -2.668 19.446 1.00 96.25 87 MET A O 1
ATOM 669 N N . MET A 1 88 ? 0.644 -1.807 17.458 1.00 94.44 88 MET A N 1
ATOM 670 C CA . MET A 1 88 ? -0.720 -1.829 16.915 1.00 94.44 88 MET A CA 1
ATOM 671 C C . MET A 1 88 ? -1.296 -3.247 16.854 1.00 94.44 88 MET A C 1
ATOM 673 O O . MET A 1 88 ? -2.466 -3.447 17.165 1.00 94.44 88 MET A O 1
ATOM 677 N N . VAL A 1 89 ? -0.495 -4.250 16.477 1.00 95.81 89 VAL A N 1
ATOM 678 C CA . VAL A 1 89 ? -0.949 -5.652 16.466 1.00 95.81 89 VAL A CA 1
ATOM 679 C C . VAL A 1 89 ? -1.272 -6.143 17.877 1.00 95.81 89 VAL A C 1
ATOM 681 O O . VAL A 1 89 ? -2.295 -6.800 18.071 1.00 95.81 89 VAL A O 1
ATOM 684 N N . VAL A 1 90 ? -0.449 -5.795 18.870 1.00 97.56 90 VAL A N 1
ATOM 685 C CA . VAL A 1 90 ? -0.699 -6.133 20.281 1.00 97.56 90 VAL A CA 1
ATOM 686 C C . VAL A 1 90 ? -1.966 -5.449 20.801 1.00 97.56 90 VAL A C 1
ATOM 688 O O . VAL A 1 90 ? -2.778 -6.098 21.460 1.00 97.56 90 VAL A O 1
ATOM 691 N N . GLU A 1 91 ? -2.179 -4.176 20.469 1.00 96.31 91 GLU A N 1
ATOM 692 C CA . GLU A 1 91 ? -3.398 -3.440 20.819 1.00 96.31 91 GLU A CA 1
ATOM 693 C C . GLU A 1 91 ? -4.643 -4.076 20.183 1.00 96.31 91 GLU A C 1
ATOM 695 O O . GLU A 1 91 ? -5.628 -4.329 20.879 1.00 96.31 91 GLU A O 1
ATOM 700 N N . MET A 1 92 ? -4.585 -4.424 18.889 1.00 96.44 92 MET A N 1
ATOM 701 C CA . MET A 1 92 ? -5.661 -5.157 18.211 1.00 96.44 92 MET A CA 1
ATOM 702 C C . MET A 1 92 ? -5.950 -6.488 18.912 1.00 96.44 92 MET A C 1
ATOM 704 O O . MET A 1 92 ? -7.110 -6.809 19.173 1.00 96.44 92 MET A O 1
ATOM 708 N N . ALA A 1 93 ? -4.910 -7.252 19.258 1.00 97.94 93 ALA A N 1
ATOM 709 C CA . ALA A 1 93 ? -5.067 -8.526 19.950 1.00 97.94 93 ALA A CA 1
ATOM 710 C C . ALA A 1 93 ? -5.744 -8.351 21.317 1.00 97.94 93 ALA A C 1
ATOM 712 O O . ALA A 1 93 ? -6.659 -9.105 21.639 1.00 97.94 93 ALA A O 1
ATOM 713 N N . ALA A 1 94 ? -5.337 -7.350 22.104 1.00 98.06 94 ALA A N 1
ATOM 714 C CA . ALA A 1 94 ? -5.956 -7.045 23.392 1.00 98.06 94 ALA A CA 1
ATOM 715 C C . ALA A 1 94 ? -7.434 -6.652 23.229 1.00 98.06 94 ALA A C 1
ATOM 717 O O . ALA A 1 94 ? -8.303 -7.244 23.871 1.00 98.06 94 ALA A O 1
ATOM 718 N N . TYR A 1 95 ? -7.727 -5.731 22.307 1.00 96.50 95 TYR A N 1
ATOM 719 C CA . TYR A 1 95 ? -9.079 -5.240 22.038 1.00 96.50 95 TYR A CA 1
ATOM 720 C C . TYR A 1 95 ? -10.055 -6.354 21.635 1.00 96.50 95 TYR A C 1
ATOM 722 O O . TYR A 1 95 ? -11.190 -6.403 22.119 1.00 96.50 95 TYR A O 1
ATOM 730 N N . TYR A 1 96 ? -9.638 -7.258 20.745 1.00 97.50 96 TYR A N 1
ATOM 731 C CA . TYR A 1 96 ? -10.492 -8.360 20.295 1.00 97.50 96 TYR A CA 1
ATOM 732 C C . TYR A 1 96 ? -10.571 -9.500 21.310 1.00 97.50 96 TYR A C 1
ATOM 734 O O . TYR A 1 96 ? -11.633 -10.107 21.460 1.00 97.50 96 TYR A O 1
ATOM 742 N N . LYS A 1 97 ? -9.510 -9.728 22.091 1.00 98.00 97 LYS A N 1
ATOM 743 C CA . LYS A 1 97 ? -9.533 -10.708 23.180 1.00 98.00 97 LYS A CA 1
ATOM 744 C C . LYS A 1 97 ? -10.584 -10.367 24.237 1.00 98.00 97 LYS A C 1
ATOM 746 O O . LYS A 1 97 ? -11.283 -11.268 24.689 1.00 98.00 97 LYS A O 1
ATOM 751 N N . GLU A 1 98 ? -10.754 -9.091 24.588 1.00 97.69 98 GLU A N 1
ATOM 752 C CA . GLU A 1 98 ? -11.829 -8.642 25.495 1.00 97.69 98 GLU A CA 1
ATOM 753 C C . GLU A 1 98 ? -13.240 -8.957 24.970 1.00 97.69 98 GLU A C 1
ATOM 755 O O . GLU A 1 98 ? -14.189 -9.039 25.745 1.00 97.69 98 GLU A O 1
ATOM 760 N N . ARG A 1 99 ? -13.380 -9.172 23.658 1.00 96.69 99 ARG A N 1
ATOM 761 C CA . ARG A 1 99 ? -14.635 -9.526 22.975 1.00 96.69 99 ARG A CA 1
ATOM 762 C C . ARG A 1 99 ? -14.758 -11.024 22.697 1.00 96.69 99 ARG A C 1
ATOM 764 O O . ARG A 1 99 ? -15.678 -11.438 22.000 1.00 96.69 99 ARG A O 1
ATOM 771 N N . GLY A 1 100 ? -13.839 -11.836 23.220 1.00 98.00 100 GLY A N 1
ATOM 772 C CA . GLY A 1 100 ? -13.816 -13.280 22.991 1.00 98.00 100 GLY A CA 1
ATOM 773 C C . GLY A 1 100 ? -13.434 -13.678 21.563 1.00 98.00 100 GLY A C 1
ATOM 774 O O . GLY A 1 100 ? -13.754 -14.789 21.154 1.00 98.00 100 GLY A O 1
ATOM 775 N N . GLN A 1 101 ? -12.770 -12.796 20.809 1.00 98.12 101 GLN A N 1
ATOM 776 C CA . GLN A 1 101 ? -12.335 -13.045 19.432 1.00 98.12 101 GLN A CA 1
ATOM 777 C C . GLN A 1 101 ? -10.808 -13.130 19.336 1.00 98.12 101 GLN A C 1
ATOM 779 O O . GLN A 1 101 ? -10.076 -12.424 20.034 1.00 98.12 101 GLN A O 1
ATOM 784 N N . THR A 1 102 ? -10.318 -13.973 18.434 1.00 98.25 102 THR A N 1
ATOM 785 C CA . THR A 1 102 ? -8.908 -14.033 18.036 1.00 98.25 102 THR A CA 1
ATOM 786 C C . THR A 1 102 ? -8.644 -13.141 16.822 1.00 98.25 102 THR A C 1
ATOM 788 O O . THR A 1 102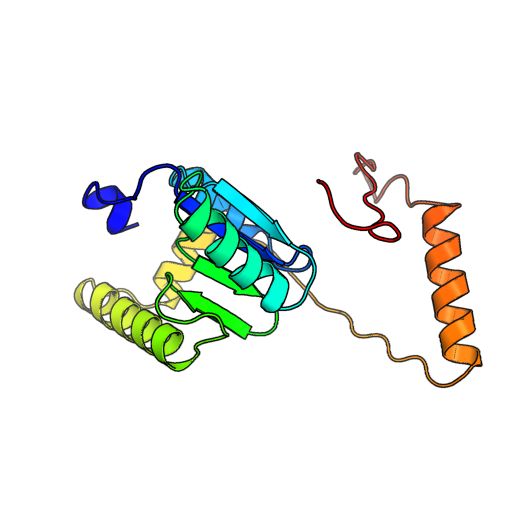 ? -9.561 -12.749 16.102 1.00 98.25 102 THR A O 1
ATOM 791 N N . LEU A 1 103 ? -7.371 -12.847 16.534 1.00 97.56 103 LEU A N 1
ATOM 792 C CA . LEU A 1 103 ? -7.009 -12.143 15.297 1.00 97.56 103 LEU A CA 1
ATOM 793 C C . LEU A 1 103 ? -7.348 -12.950 14.033 1.00 97.56 103 LEU A C 1
ATOM 795 O O . LEU A 1 103 ? -7.582 -12.349 12.990 1.00 97.56 103 LEU A O 1
ATOM 799 N N . LEU A 1 104 ? -7.405 -14.284 14.121 1.00 97.81 104 LEU A N 1
ATOM 800 C CA . LEU A 1 104 ? -7.823 -15.132 13.003 1.00 97.81 104 LEU A CA 1
ATOM 801 C C . LEU A 1 104 ? -9.321 -14.987 12.727 1.00 97.81 104 LEU A C 1
ATOM 803 O O . LEU A 1 104 ? -9.704 -14.865 11.570 1.00 97.81 104 LEU A O 1
ATOM 807 N N . ASP A 1 105 ? -10.150 -14.902 13.771 1.00 98.00 105 ASP A N 1
ATOM 808 C CA . ASP A 1 105 ? -11.589 -14.650 13.607 1.00 98.00 105 ASP A CA 1
ATOM 809 C C . ASP A 1 105 ? -11.832 -13.288 1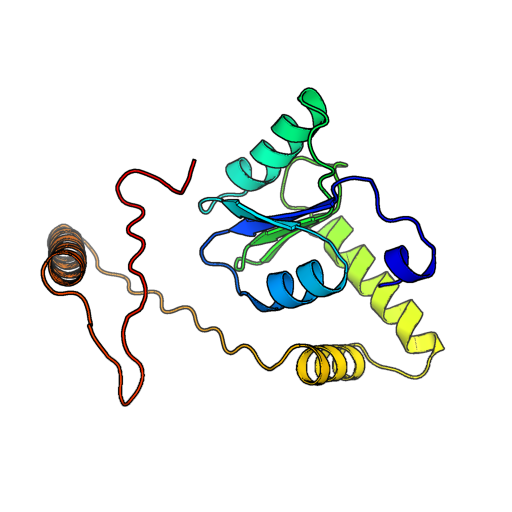2.945 1.00 98.00 105 ASP A C 1
ATOM 811 O O . ASP A 1 105 ? -12.685 -13.134 12.074 1.00 98.00 105 ASP A O 1
ATOM 815 N N . VAL A 1 106 ? -11.056 -12.276 13.340 1.00 97.12 106 VAL A N 1
ATOM 816 C CA . VAL A 1 106 ? -11.125 -10.936 12.741 1.00 97.12 106 VAL A CA 1
ATOM 817 C C . VAL A 1 106 ? -10.665 -10.963 11.286 1.00 97.12 106 VAL A C 1
ATOM 819 O O . VAL A 1 106 ? -11.300 -10.331 10.443 1.00 97.12 106 VAL A O 1
ATOM 822 N N . LEU A 1 107 ? -9.598 -11.701 10.978 1.00 96.62 107 LEU A N 1
ATOM 823 C CA . LEU A 1 107 ? -9.110 -11.866 9.613 1.00 96.62 107 LEU A CA 1
ATOM 824 C C . LEU A 1 1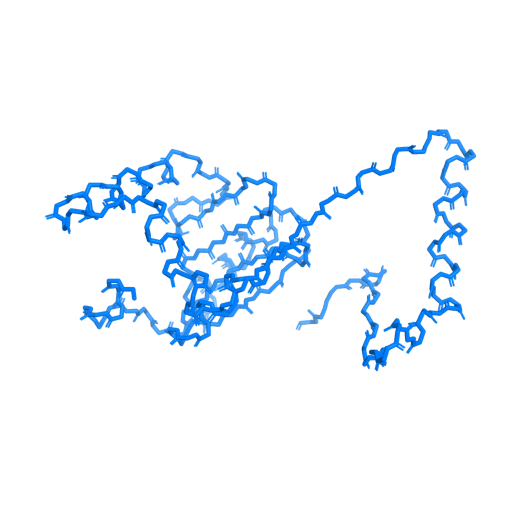07 ? -10.146 -12.565 8.720 1.00 96.62 107 LEU A C 1
ATOM 826 O O . LEU A 1 107 ? -10.404 -12.095 7.615 1.00 96.62 107 LEU A O 1
ATOM 830 N N . GLU A 1 108 ? -10.801 -13.616 9.214 1.00 97.50 108 GLU A N 1
ATOM 831 C CA . GLU A 1 108 ? -11.866 -14.304 8.475 1.00 97.50 108 GLU A CA 1
ATOM 832 C C . GLU A 1 108 ? -13.065 -13.382 8.218 1.00 97.50 108 GLU A C 1
ATOM 834 O O . GLU A 1 108 ? -13.615 -13.354 7.116 1.00 97.50 108 GLU A O 1
ATOM 839 N N . ASN A 1 109 ? -13.431 -12.551 9.198 1.00 96.94 109 ASN A N 1
ATOM 840 C CA . ASN A 1 109 ? -14.475 -11.543 9.017 1.00 96.94 109 ASN A CA 1
ATOM 841 C C . ASN A 1 109 ? -14.089 -10.499 7.959 1.00 96.94 109 ASN A C 1
ATOM 843 O O . ASN A 1 109 ? -14.943 -10.083 7.175 1.00 96.94 109 ASN A O 1
ATOM 847 N N . ILE A 1 110 ? -12.818 -10.086 7.907 1.00 97.06 110 ILE A N 1
ATOM 848 C CA . ILE A 1 110 ? -12.306 -9.196 6.854 1.00 97.06 110 ILE A CA 1
ATOM 849 C C . ILE A 1 110 ? -12.478 -9.864 5.486 1.00 97.06 110 ILE A C 1
ATOM 851 O O . ILE A 1 110 ? -13.034 -9.237 4.586 1.00 97.06 110 ILE A O 1
ATOM 855 N N . TYR A 1 111 ? -12.084 -11.130 5.332 1.00 96.88 111 TYR A N 1
ATOM 856 C CA . TYR A 1 111 ? -12.249 -11.846 4.064 1.00 96.88 111 TYR A CA 1
ATOM 857 C C . TYR A 1 111 ? -13.712 -12.046 3.672 1.00 96.88 111 TYR A C 1
ATOM 859 O O . TYR A 1 111 ? -14.080 -11.802 2.527 1.00 96.88 111 TYR A O 1
ATOM 867 N N . THR A 1 112 ? -14.573 -12.408 4.620 1.00 97.56 112 THR A N 1
ATOM 868 C CA . THR A 1 112 ? -16.016 -12.544 4.372 1.00 97.56 112 THR A CA 1
ATOM 869 C C . THR A 1 112 ? -16.640 -11.209 3.947 1.00 97.56 112 THR A C 1
ATOM 871 O O . THR A 1 112 ? -17.537 -11.184 3.108 1.00 97.56 112 THR A O 1
ATOM 874 N N . THR A 1 113 ? -16.158 -10.088 4.494 1.00 97.25 113 THR A N 1
ATOM 875 C CA . THR A 1 113 ? -16.701 -8.748 4.209 1.00 97.25 113 THR A CA 1
ATOM 876 C C . THR A 1 113 ? -16.200 -8.176 2.882 1.00 97.25 113 THR A C 1
ATOM 878 O O . THR A 1 113 ? -16.978 -7.583 2.139 1.00 97.25 113 THR A O 1
ATOM 881 N N . PHE A 1 114 ? -14.905 -8.316 2.590 1.00 97.62 114 PHE A N 1
ATOM 882 C CA . PHE A 1 114 ? -14.250 -7.633 1.466 1.00 97.62 114 PHE A CA 1
ATOM 883 C C . PHE A 1 114 ? -13.866 -8.563 0.313 1.00 97.62 114 PHE A C 1
ATOM 885 O O . PHE A 1 114 ? -13.459 -8.087 -0.742 1.00 97.62 114 PHE A O 1
ATOM 892 N N . GLY A 1 115 ? -14.022 -9.873 0.490 1.00 96.56 115 GLY A N 1
ATOM 893 C CA . GLY A 1 115 ? -13.589 -10.893 -0.451 1.00 96.56 115 GLY A CA 1
ATOM 894 C C . GLY A 1 115 ? -12.207 -11.462 -0.124 1.00 96.56 115 GLY A C 1
ATOM 895 O O . GLY A 1 115 ? -11.443 -10.936 0.690 1.00 96.56 115 GLY A O 1
ATOM 896 N N . TYR A 1 116 ? -11.892 -12.570 -0.792 1.00 95.38 116 TYR A N 1
ATOM 897 C CA . TYR A 1 116 ? -10.624 -13.278 -0.650 1.00 95.38 116 TYR A CA 1
ATOM 898 C C . TYR A 1 116 ? -9.648 -12.817 -1.732 1.00 95.38 116 TYR A C 1
ATOM 900 O O . TYR A 1 116 ? -9.955 -12.864 -2.923 1.00 95.38 116 TYR A O 1
ATOM 908 N N . TYR A 1 117 ? -8.454 -12.416 -1.306 1.00 94.12 117 TYR A N 1
ATOM 909 C CA . TYR A 1 117 ? -7.375 -11.966 -2.181 1.00 94.12 117 TYR A CA 1
ATOM 910 C C . TYR A 1 117 ? -6.237 -12.979 -2.090 1.00 94.12 117 TYR A C 1
ATOM 912 O O . TYR A 1 117 ? -5.697 -13.213 -1.009 1.00 94.12 117 TYR A O 1
ATOM 920 N N . ASN A 1 118 ? -5.908 -13.620 -3.213 1.00 91.38 118 ASN A N 1
ATOM 921 C CA . ASN A 1 118 ? -4.806 -14.573 -3.296 1.00 91.38 118 ASN A CA 1
ATOM 922 C C . ASN A 1 118 ? -3.638 -13.927 -4.035 1.00 91.38 118 ASN A C 1
ATOM 924 O O . ASN A 1 118 ? -3.735 -13.617 -5.222 1.00 91.38 118 ASN A O 1
ATOM 928 N N . GLU A 1 119 ? -2.542 -13.734 -3.315 1.00 87.94 119 GLU A N 1
ATOM 929 C CA . GLU A 1 119 ? -1.360 -13.038 -3.796 1.00 87.94 119 GLU A CA 1
ATOM 930 C C . GLU A 1 119 ? -0.151 -13.960 -3.691 1.00 87.94 119 GLU A C 1
ATOM 932 O O . GLU A 1 119 ? 0.073 -14.624 -2.677 1.00 87.94 119 GLU A O 1
ATOM 937 N N . ARG A 1 120 ? 0.646 -14.007 -4.762 1.00 89.50 120 ARG A N 1
ATOM 938 C CA . ARG A 1 120 ? 1.859 -14.818 -4.814 1.00 89.50 120 ARG A CA 1
ATOM 939 C C . ARG A 1 120 ? 2.956 -14.087 -5.566 1.00 89.50 120 ARG A C 1
ATOM 941 O O . ARG A 1 120 ? 2.822 -13.812 -6.755 1.00 89.50 120 ARG A O 1
ATOM 948 N N . GLN A 1 121 ? 4.076 -13.865 -4.889 1.00 88.00 121 GLN A N 1
ATOM 949 C CA . GLN A 1 121 ? 5.295 -13.378 -5.519 1.00 88.00 121 GLN A CA 1
ATOM 950 C C . GLN A 1 121 ? 6.090 -14.548 -6.108 1.00 88.00 121 GLN A C 1
ATOM 952 O O . GLN A 1 121 ? 6.304 -15.570 -5.453 1.00 88.00 121 GLN A O 1
ATOM 957 N N . ILE A 1 122 ? 6.540 -14.392 -7.353 1.00 90.56 122 ILE A N 1
ATOM 958 C CA . ILE A 1 122 ? 7.456 -15.322 -8.019 1.00 90.56 122 ILE A CA 1
ATOM 959 C C . ILE A 1 122 ? 8.742 -14.553 -8.312 1.00 90.56 122 ILE A C 1
ATOM 961 O O . ILE A 1 122 ? 8.755 -13.662 -9.158 1.00 90.56 122 ILE A O 1
ATOM 965 N N . ALA A 1 123 ? 9.814 -14.890 -7.598 1.00 89.44 123 ALA A N 1
ATOM 966 C CA . ALA A 1 123 ? 11.144 -14.355 -7.858 1.00 89.44 123 ALA A CA 1
ATOM 967 C C . ALA A 1 123 ? 11.848 -15.244 -8.892 1.00 89.44 123 ALA A C 1
ATOM 969 O O . ALA A 1 123 ? 12.064 -16.431 -8.649 1.00 89.44 123 ALA A O 1
ATOM 970 N N . LEU A 1 124 ? 12.163 -14.677 -10.057 1.00 91.00 124 LEU A N 1
ATOM 971 C CA . LEU A 1 124 ? 12.934 -15.346 -11.100 1.00 91.00 124 LEU A CA 1
ATOM 972 C C . LEU A 1 124 ? 14.327 -14.719 -11.165 1.00 91.00 124 LEU A C 1
ATOM 974 O O . LEU A 1 124 ? 14.479 -13.591 -11.630 1.00 91.00 124 LEU A O 1
ATOM 978 N N . GLU A 1 125 ? 15.331 -15.466 -10.720 1.00 93.31 125 GLU A N 1
ATOM 979 C CA . GLU A 1 125 ? 16.731 -15.050 -10.778 1.00 93.31 125 GLU A CA 1
ATOM 980 C C . GLU A 1 125 ? 17.359 -15.536 -12.090 1.00 93.31 125 GLU A C 1
ATOM 982 O O . GLU A 1 125 ? 17.325 -16.724 -12.418 1.00 93.31 125 GLU A O 1
ATOM 987 N N . LEU A 1 126 ? 17.882 -14.596 -12.879 1.00 93.94 126 LEU A N 1
ATOM 988 C CA . LEU A 1 126 ? 18.566 -14.856 -14.145 1.00 93.94 126 LEU A CA 1
ATOM 989 C C . LEU A 1 126 ? 19.903 -14.120 -14.127 1.00 93.94 126 LEU A C 1
ATOM 991 O O . LEU A 1 126 ? 19.940 -12.890 -14.130 1.00 93.94 126 LEU A O 1
ATOM 995 N N . GLU A 1 127 ? 20.991 -14.878 -14.097 1.00 93.88 127 GLU A N 1
ATOM 996 C CA . GLU A 1 127 ? 22.325 -14.336 -13.855 1.00 93.88 127 GLU A CA 1
ATOM 997 C C . GLU A 1 127 ? 23.076 -13.966 -15.140 1.00 93.88 127 GLU A C 1
ATOM 999 O O . GLU A 1 127 ? 22.838 -14.504 -16.225 1.00 93.88 127 GLU A O 1
ATOM 1004 N N . GLY A 1 128 ? 24.032 -13.049 -14.990 1.00 96.00 128 GLY A N 1
ATOM 1005 C CA . GLY A 1 128 ? 24.956 -12.659 -16.050 1.00 96.00 128 GLY A CA 1
ATOM 1006 C C . GLY A 1 128 ? 24.311 -11.912 -17.219 1.00 96.00 128 GLY A C 1
ATOM 1007 O O . GLY A 1 128 ? 23.143 -11.516 -17.196 1.00 96.00 128 GLY A O 1
ATOM 1008 N N . VAL A 1 129 ? 25.113 -11.707 -18.265 1.00 96.12 129 VAL A N 1
ATOM 1009 C CA . VAL A 1 129 ? 24.692 -11.010 -19.492 1.00 96.12 129 VAL A CA 1
ATOM 1010 C C . VAL A 1 129 ? 23.548 -11.762 -20.176 1.00 96.12 129 VAL A C 1
ATOM 1012 O O . VAL A 1 129 ? 22.554 -11.152 -20.561 1.00 96.12 129 VAL A O 1
ATOM 1015 N N . GLU A 1 130 ? 23.628 -13.094 -20.237 1.00 96.50 130 GLU A N 1
ATOM 1016 C CA . GLU A 1 130 ? 22.565 -13.934 -20.803 1.00 96.50 130 GLU A CA 1
ATOM 1017 C C . GLU A 1 130 ? 21.230 -13.752 -20.064 1.00 96.50 130 GLU A C 1
ATOM 1019 O O . GLU A 1 130 ? 20.167 -13.690 -20.693 1.00 96.50 130 GLU A O 1
ATOM 1024 N N . GLY A 1 131 ? 21.277 -13.622 -18.733 1.00 96.44 131 GLY A N 1
ATOM 1025 C CA . GLY A 1 131 ? 20.112 -13.337 -17.906 1.00 96.44 131 GLY A CA 1
ATOM 1026 C C . GLY A 1 131 ? 19.500 -11.971 -18.202 1.00 96.44 131 GLY A C 1
ATOM 1027 O O . GLY A 1 131 ? 18.294 -11.881 -18.439 1.00 96.44 131 GLY A O 1
ATOM 1028 N N . GLN A 1 132 ? 20.322 -10.920 -18.280 1.00 95.69 132 GLN A N 1
ATOM 1029 C CA . GLN A 1 132 ? 19.868 -9.569 -18.637 1.00 95.69 132 GLN A CA 1
ATOM 1030 C C . GLN A 1 132 ? 19.208 -9.527 -20.019 1.00 95.69 132 GLN A C 1
ATOM 1032 O O . GLN A 1 132 ? 18.113 -8.980 -20.172 1.00 95.69 132 GLN A O 1
ATOM 1037 N N . GLU A 1 133 ? 19.827 -10.149 -21.022 1.00 97.06 133 GLU A N 1
ATOM 1038 C CA . GLU A 1 133 ? 19.250 -10.234 -22.361 1.00 97.06 133 GLU A CA 1
ATOM 1039 C C . GLU A 1 133 ? 17.933 -11.013 -22.362 1.00 97.06 133 GLU A C 1
ATOM 1041 O O . GLU A 1 133 ? 16.982 -10.641 -23.054 1.00 97.06 133 GLU A O 1
ATOM 1046 N N . ARG A 1 134 ? 17.839 -12.090 -21.572 1.00 96.38 134 ARG A N 1
ATOM 1047 C CA . ARG A 1 134 ? 16.602 -12.864 -21.433 1.00 96.38 134 ARG A CA 1
ATOM 1048 C C . ARG A 1 134 ? 15.488 -12.035 -20.800 1.00 96.38 134 ARG A C 1
ATOM 1050 O O . ARG A 1 134 ? 14.376 -12.064 -21.323 1.00 96.38 134 ARG A O 1
ATOM 1057 N N . ILE A 1 135 ? 15.774 -11.274 -19.743 1.00 95.12 135 ILE A N 1
ATOM 1058 C CA . ILE A 1 135 ? 14.813 -10.346 -19.124 1.00 95.12 135 ILE A CA 1
ATOM 1059 C C . ILE A 1 135 ? 14.350 -9.305 -20.151 1.00 95.12 135 ILE A C 1
ATOM 1061 O O . ILE A 1 135 ? 13.148 -9.095 -20.316 1.00 95.12 135 ILE A O 1
ATOM 1065 N N . ALA A 1 136 ? 15.281 -8.702 -20.898 1.00 95.06 136 ALA A N 1
ATOM 1066 C CA . ALA A 1 136 ? 14.958 -7.714 -21.926 1.00 95.06 136 ALA A CA 1
ATOM 1067 C C . ALA A 1 136 ? 14.041 -8.292 -23.016 1.00 95.06 136 ALA A C 1
ATOM 1069 O O . ALA A 1 136 ? 13.056 -7.656 -23.400 1.00 95.06 136 ALA A O 1
ATOM 1070 N N . ARG A 1 137 ? 14.316 -9.524 -23.470 1.00 96.25 137 ARG A N 1
ATOM 1071 C CA . ARG A 1 137 ? 13.462 -10.236 -24.431 1.00 96.25 137 ARG A CA 1
ATOM 1072 C C . ARG A 1 137 ? 12.062 -10.494 -23.877 1.00 96.25 137 ARG A C 1
ATOM 1074 O O . ARG A 1 137 ? 11.103 -10.216 -24.586 1.00 96.25 137 ARG A O 1
ATOM 1081 N N . ILE A 1 138 ? 11.939 -10.971 -22.634 1.00 94.56 138 ILE A N 1
ATOM 1082 C CA . ILE A 1 138 ? 10.638 -11.221 -21.982 1.00 94.56 138 ILE A CA 1
ATOM 1083 C C . ILE A 1 138 ? 9.815 -9.929 -21.907 1.00 94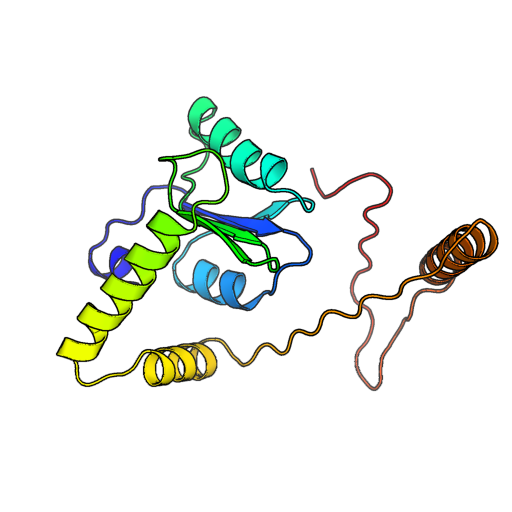.56 138 ILE A C 1
ATOM 1085 O O . ILE A 1 138 ? 8.657 -9.905 -22.313 1.00 94.56 138 ILE A O 1
ATOM 1089 N N . MET A 1 139 ? 10.417 -8.830 -21.445 1.00 94.19 139 MET A N 1
ATOM 1090 C CA . MET A 1 139 ? 9.710 -7.552 -21.324 1.00 94.19 139 MET A CA 1
ATOM 1091 C C . MET A 1 139 ? 9.300 -6.978 -22.684 1.00 94.19 139 MET A C 1
ATOM 1093 O O . MET A 1 139 ? 8.201 -6.443 -22.822 1.00 94.19 139 MET A O 1
ATOM 1097 N N . ASN A 1 140 ? 10.166 -7.077 -23.697 1.00 95.62 140 ASN A N 1
ATOM 1098 C CA . ASN A 1 140 ? 9.819 -6.652 -25.052 1.00 95.62 140 ASN A CA 1
ATOM 1099 C C . ASN A 1 140 ? 8.688 -7.507 -25.643 1.00 95.62 140 ASN A C 1
ATOM 1101 O O . ASN A 1 140 ? 7.817 -6.973 -26.324 1.00 95.62 140 ASN A O 1
ATOM 1105 N N . ASP A 1 141 ? 8.673 -8.806 -25.344 1.00 95.56 141 ASP A N 1
ATOM 1106 C CA . ASP A 1 141 ? 7.614 -9.708 -25.781 1.00 95.56 141 ASP A CA 1
ATOM 1107 C C . ASP A 1 141 ? 6.244 -9.301 -25.231 1.00 95.56 141 ASP A C 1
ATOM 1109 O O . ASP A 1 141 ? 5.320 -9.089 -26.012 1.00 95.56 141 ASP A O 1
ATOM 1113 N N . PHE A 1 142 ? 6.131 -9.071 -23.918 1.00 93.69 142 PHE A N 1
ATOM 1114 C CA . PHE A 1 142 ? 4.882 -8.602 -23.305 1.00 93.69 142 PHE A CA 1
ATOM 1115 C C . PHE A 1 142 ? 4.397 -7.263 -23.877 1.00 93.69 142 PHE A C 1
ATOM 1117 O O . PHE A 1 142 ? 3.195 -7.080 -24.065 1.00 93.69 142 PHE A O 1
ATOM 1124 N N . ARG A 1 143 ? 5.314 -6.337 -24.191 1.00 94.19 143 ARG A N 1
ATOM 1125 C CA . ARG A 1 143 ? 4.977 -5.031 -24.789 1.00 94.19 143 ARG A CA 1
ATOM 1126 C C . ARG A 1 143 ? 4.479 -5.146 -26.225 1.00 94.19 143 ARG A C 1
ATOM 1128 O O . ARG A 1 143 ? 3.540 -4.457 -26.607 1.00 94.19 143 ARG A O 1
ATOM 1135 N N . GLN A 1 144 ? 5.118 -5.989 -27.033 1.00 95.19 144 GLN A N 1
ATOM 1136 C CA . GLN A 1 144 ? 4.771 -6.149 -28.448 1.00 95.19 144 GLN A CA 1
ATOM 1137 C C . GLN A 1 144 ? 3.583 -7.096 -28.657 1.00 95.19 144 GLN A C 1
ATOM 1139 O O . GLN A 1 144 ? 2.839 -6.957 -29.629 1.00 95.19 144 GLN A O 1
ATOM 1144 N N . ARG A 1 145 ? 3.412 -8.076 -27.765 1.00 94.69 145 ARG A N 1
ATOM 1145 C CA . ARG A 1 145 ? 2.425 -9.157 -27.853 1.00 94.69 145 ARG A CA 1
ATOM 1146 C C . ARG A 1 145 ? 1.733 -9.370 -26.496 1.00 94.69 145 ARG A C 1
ATOM 1148 O O . ARG A 1 145 ? 1.898 -10.427 -25.888 1.00 94.69 145 ARG A O 1
ATOM 1155 N N . PRO A 1 146 ? 0.942 -8.396 -26.007 1.00 92.19 146 PRO A N 1
ATOM 1156 C CA . PRO A 1 146 ? 0.266 -8.532 -24.722 1.00 92.19 146 PRO A CA 1
ATOM 1157 C C . PRO A 1 146 ? -0.762 -9.670 -24.749 1.00 92.19 146 PRO A C 1
ATOM 1159 O O . PRO A 1 146 ? -1.427 -9.915 -25.763 1.00 92.19 146 PRO A O 1
ATOM 1162 N N . LEU A 1 147 ? -0.929 -10.341 -23.607 1.00 92.75 147 LEU A N 1
ATOM 1163 C CA . LEU A 1 147 ? -1.982 -11.335 -23.400 1.00 92.75 147 LEU A CA 1
ATOM 1164 C C . LEU A 1 147 ? -3.352 -10.653 -23.478 1.00 92.75 147 LEU A C 1
ATOM 1166 O O . LEU A 1 147 ? -3.704 -9.876 -22.600 1.00 92.75 147 LEU A O 1
ATOM 1170 N N . LYS A 1 148 ? -4.132 -10.942 -24.523 1.00 95.25 148 LYS A N 1
ATOM 1171 C CA . LYS A 1 148 ? -5.437 -10.293 -24.754 1.00 95.25 148 LYS A CA 1
ATOM 1172 C C . LYS A 1 148 ? -6.593 -10.922 -23.976 1.00 95.25 148 LYS A C 1
ATOM 1174 O O . LYS A 1 148 ? -7.630 -10.284 -23.821 1.00 95.25 148 LYS A O 1
ATOM 1179 N N . ALA A 1 149 ? -6.436 -12.162 -23.526 1.00 95.69 149 ALA A N 1
ATOM 1180 C CA . ALA A 1 149 ? -7.434 -12.877 -22.743 1.00 95.69 149 ALA A CA 1
ATOM 1181 C C . ALA A 1 149 ? -6.799 -14.039 -21.965 1.00 95.69 149 ALA A C 1
ATOM 1183 O O . ALA A 1 149 ? -5.773 -14.581 -22.385 1.00 95.69 149 ALA A O 1
ATOM 1184 N N . VAL A 1 150 ? -7.436 -14.435 -20.864 1.00 94.50 150 VAL A N 1
ATOM 1185 C CA . VAL A 1 150 ? -7.144 -15.646 -20.087 1.00 94.50 150 VAL A CA 1
ATOM 1186 C C . VAL A 1 150 ? -8.477 -16.333 -19.806 1.00 94.50 150 VAL A C 1
ATOM 1188 O O . VAL A 1 150 ? -9.323 -15.762 -19.128 1.00 94.50 150 VAL A O 1
ATOM 1191 N N . ALA A 1 151 ? -8.670 -17.545 -20.337 1.00 95.62 151 ALA A N 1
ATOM 1192 C CA . ALA A 1 151 ? -9.973 -18.215 -20.352 1.00 95.62 151 ALA A CA 1
ATOM 1193 C C . ALA A 1 151 ? -11.075 -17.296 -20.933 1.00 95.62 151 ALA A C 1
ATOM 1195 O O . ALA A 1 151 ? -10.956 -16.852 -22.074 1.00 95.62 151 ALA A O 1
ATOM 1196 N N . ASP A 1 152 ? -12.125 -17.016 -20.169 1.00 96.25 152 ASP A N 1
ATOM 1197 C CA . ASP A 1 152 ? -13.238 -16.125 -20.502 1.00 96.25 152 ASP A CA 1
ATOM 1198 C C . ASP A 1 152 ? -12.988 -14.652 -20.124 1.00 96.25 152 ASP A C 1
ATOM 1200 O O . ASP A 1 152 ? -13.784 -13.777 -20.465 1.00 96.25 152 ASP A O 1
ATOM 1204 N N . MET A 1 153 ? -11.864 -14.346 -19.470 1.00 95.62 153 MET A N 1
ATOM 1205 C CA . MET A 1 153 ? -11.500 -12.987 -19.077 1.00 95.62 153 MET A CA 1
ATOM 1206 C C . MET A 1 153 ? -10.762 -12.267 -20.206 1.00 95.62 153 MET A C 1
ATOM 1208 O O . MET A 1 153 ? -9.738 -12.741 -20.697 1.00 95.62 153 MET A O 1
ATOM 1212 N N . THR A 1 154 ? -11.227 -11.078 -20.585 1.00 96.88 154 THR A N 1
ATOM 1213 C CA . THR A 1 154 ? -10.570 -10.218 -21.583 1.00 96.88 154 THR A CA 1
ATOM 1214 C C . THR A 1 154 ? -9.695 -9.162 -20.919 1.00 96.88 154 THR A C 1
ATOM 1216 O O . THR A 1 154 ? -10.112 -8.544 -19.937 1.00 96.88 154 THR A O 1
ATOM 1219 N N . LEU A 1 155 ? -8.527 -8.887 -21.497 1.00 94.19 155 LEU A N 1
ATOM 1220 C CA . LEU A 1 155 ? -7.657 -7.793 -21.077 1.00 94.19 155 LEU A CA 1
ATOM 1221 C C . LEU A 1 155 ? -8.384 -6.448 -21.224 1.00 94.19 155 LEU A C 1
ATOM 1223 O O . LEU A 1 155 ? -8.776 -6.076 -22.327 1.00 94.19 155 LEU A O 1
ATOM 1227 N N . GLN A 1 156 ? -8.524 -5.719 -20.116 1.00 94.25 156 GLN A N 1
ATOM 1228 C CA . GLN A 1 156 ? -9.110 -4.373 -20.098 1.00 94.25 156 GLN A CA 1
ATOM 1229 C C . GLN A 1 156 ? -8.040 -3.290 -20.250 1.00 94.25 156 GLN A C 1
ATOM 1231 O O . GLN A 1 156 ? -8.172 -2.388 -21.073 1.00 94.25 156 GLN A O 1
ATOM 1236 N N . THR A 1 157 ? -6.955 -3.411 -19.486 1.00 91.12 157 THR A N 1
ATOM 1237 C CA . THR A 1 157 ? -5.927 -2.373 -19.387 1.00 91.12 157 THR A CA 1
ATOM 1238 C C . THR A 1 157 ? -4.549 -3.007 -19.272 1.00 91.12 157 THR A C 1
ATOM 1240 O O . THR A 1 157 ? -4.372 -4.013 -18.586 1.00 91.12 157 THR A O 1
ATOM 1243 N N . THR A 1 158 ? -3.557 -2.393 -19.914 1.00 90.44 158 THR A N 1
ATOM 1244 C CA . THR A 1 158 ? -2.134 -2.662 -19.684 1.00 90.44 158 THR A CA 1
ATOM 1245 C C . THR A 1 158 ? -1.493 -1.408 -19.115 1.00 90.44 158 THR A C 1
ATOM 1247 O O . THR A 1 158 ? -1.663 -0.326 -19.670 1.00 90.44 158 THR A O 1
ATOM 1250 N N . ILE A 1 159 ? -0.754 -1.562 -18.019 1.00 89.06 159 ILE A N 1
ATOM 1251 C CA . ILE A 1 159 ? 0.032 -0.491 -17.408 1.00 89.06 159 ILE A CA 1
ATOM 1252 C C . ILE A 1 159 ? 1.501 -0.897 -17.531 1.00 89.06 159 ILE A C 1
ATOM 1254 O O . ILE A 1 159 ? 1.898 -1.942 -17.019 1.00 89.06 159 ILE A O 1
ATOM 1258 N N . ASP A 1 160 ? 2.293 -0.096 -18.242 1.00 90.44 160 ASP A N 1
ATOM 1259 C CA . ASP A 1 160 ? 3.739 -0.287 -18.382 1.00 90.44 160 ASP A CA 1
ATOM 1260 C C . ASP A 1 160 ? 4.467 0.854 -17.678 1.00 90.44 160 ASP A C 1
ATOM 1262 O O . ASP A 1 160 ? 4.389 2.008 -18.089 1.00 90.44 160 ASP A O 1
ATOM 1266 N N . PHE A 1 161 ? 5.194 0.513 -16.619 1.00 87.88 161 PHE A N 1
ATOM 1267 C CA . PHE A 1 161 ? 5.861 1.479 -15.749 1.00 87.88 161 PHE A CA 1
ATOM 1268 C C . PHE A 1 161 ? 7.228 1.937 -16.277 1.00 87.88 161 PHE A C 1
ATOM 1270 O O . PHE A 1 161 ? 7.994 2.559 -15.541 1.00 87.88 161 PHE A O 1
ATOM 1277 N N . LYS A 1 162 ? 7.580 1.605 -17.529 1.00 86.81 162 LYS A N 1
ATOM 1278 C CA . LYS A 1 162 ? 8.887 1.927 -18.127 1.00 86.81 162 LYS A CA 1
ATOM 1279 C C . LYS A 1 162 ? 9.247 3.411 -18.018 1.00 86.81 162 LYS A C 1
ATOM 1281 O O . LYS A 1 162 ? 10.399 3.730 -17.748 1.00 86.81 162 LYS A O 1
ATOM 1286 N N . GLU A 1 163 ? 8.264 4.282 -18.219 1.00 84.06 163 GLU A N 1
ATOM 1287 C CA . GLU A 1 163 ? 8.435 5.739 -18.198 1.00 84.06 163 GLU A CA 1
ATOM 1288 C C . GLU A 1 163 ? 7.960 6.365 -16.867 1.00 84.06 163 GLU A C 1
ATOM 1290 O O . GLU A 1 163 ? 7.874 7.583 -16.752 1.00 84.06 163 GLU A O 1
ATOM 1295 N N . GLY A 1 164 ? 7.658 5.546 -15.850 1.00 78.00 164 GLY A N 1
ATOM 1296 C CA . GLY A 1 164 ? 7.124 5.983 -14.556 1.00 78.00 164 GLY A CA 1
ATOM 1297 C C . GLY A 1 164 ? 5.708 5.475 -14.271 1.00 78.00 164 GLY A C 1
ATOM 1298 O O . GLY A 1 164 ? 5.172 4.637 -14.994 1.00 78.00 164 GLY A O 1
ATOM 1299 N N . TYR A 1 165 ? 5.117 5.957 -13.177 1.00 72.50 165 TYR A N 1
ATOM 1300 C CA . TYR A 1 165 ? 3.730 5.675 -12.793 1.00 72.50 165 TYR A CA 1
ATOM 1301 C C . TYR A 1 165 ? 2.884 6.951 -12.871 1.00 72.50 165 TYR A C 1
ATOM 1303 O O . TYR A 1 165 ? 3.461 8.028 -12.770 1.00 72.50 165 TYR A O 1
ATOM 1311 N N . GLN A 1 166 ? 1.567 6.793 -13.076 1.00 58.81 166 GLN A N 1
ATOM 1312 C CA . GLN A 1 166 ? 0.548 7.846 -13.239 1.00 58.81 166 GLN A CA 1
ATOM 1313 C C . GLN A 1 166 ? 0.873 9.122 -12.435 1.00 58.81 166 GLN A C 1
ATOM 1315 O O . GLN A 1 166 ? 1.216 9.013 -11.257 1.00 58.81 166 GLN A O 1
ATOM 1320 N N . GLU A 1 167 ? 0.794 10.288 -13.097 1.00 45.72 167 GLU A N 1
ATOM 1321 C CA . GLU A 1 167 ? 1.085 11.616 -12.513 1.00 45.72 167 GLU A CA 1
ATOM 1322 C C . GLU A 1 167 ? 0.282 11.909 -11.236 1.00 45.72 167 GLU A C 1
ATOM 1324 O O . GLU A 1 167 ? -0.950 11.674 -11.237 1.00 45.72 167 GLU A O 1
#